Protein AF-A0A378QWN5-F1 (afdb_monomer_lite)

Organism: Faucicola osloensis (NCBI:txid34062)

Sequence (36 aa):
MIEQTLNLVTTKDHQQVAVWRIIDDEVFDKNLVVVN

Foldseek 3Di:
DKDKDWDWDQDPVRDTDIDIDIDDVVPVVPPPDDDD

Radius of gyration: 14.74 Å; chains: 1; bounding box: 27×21×33 Å

Secondary structure (DSSP, 8-state):
-EEEEEEEEE-TTS-EEEEEEEEETTTGGG------

pLDDT: mean 76.96, std 18.53, range [35.03, 96.5]

Structure (mmCIF, N/CA/C/O backbone):
data_AF-A0A378QWN5-F1
#
_entry.id   AF-A0A378QWN5-F1
#
loop_
_atom_site.group_PDB
_atom_site.id
_atom_site.type_symbol
_atom_site.label_atom_id
_atom_site.label_alt_id
_atom_site.label_comp_id
_atom_site.label_asym_id
_atom_site.label_entity_id
_atom_site.label_seq_id
_atom_site.pdbx_PDB_ins_code
_atom_site.Cartn_x
_atom_site.Cartn_y
_atom_site.Cartn_z
_atom_site.occupancy
_atom_site.B_iso_or_equiv
_atom_site.auth_seq_id
_atom_site.auth_comp_id
_atom_site.auth_asym_id
_atom_site.auth_atom_id
_atom_site.pdbx_PDB_model_num
ATOM 1 N N . MET A 1 1 ? 14.438 1.038 -12.471 1.00 77.94 1 MET A N 1
ATOM 2 C CA . MET A 1 1 ? 14.558 2.076 -11.417 1.00 77.94 1 MET A CA 1
ATOM 3 C C . MET A 1 1 ? 13.579 1.681 -10.321 1.00 77.94 1 MET A C 1
ATOM 5 O O . MET A 1 1 ? 12.572 1.073 -10.652 1.00 77.94 1 MET A O 1
ATOM 9 N N . ILE A 1 2 ? 13.884 1.910 -9.038 1.00 82.19 2 ILE A N 1
ATOM 10 C CA . ILE A 1 2 ? 12.977 1.511 -7.946 1.00 82.19 2 ILE A CA 1
ATOM 11 C C . ILE A 1 2 ? 12.324 2.762 -7.369 1.00 82.19 2 ILE A C 1
ATOM 13 O O . ILE A 1 2 ? 13.022 3.661 -6.897 1.00 82.19 2 ILE A O 1
ATOM 17 N N . GLU A 1 3 ? 10.994 2.786 -7.365 1.00 84.19 3 GLU A N 1
ATOM 18 C CA . GLU A 1 3 ? 10.199 3.812 -6.699 1.00 84.19 3 GLU A CA 1
ATOM 19 C C . GLU A 1 3 ? 9.580 3.253 -5.414 1.00 84.19 3 GLU A C 1
ATOM 21 O O . GLU A 1 3 ? 8.977 2.174 -5.387 1.00 84.19 3 GLU A O 1
ATOM 26 N N . GLN A 1 4 ? 9.733 3.999 -4.319 1.00 83.06 4 GLN A N 1
ATOM 27 C CA . GLN A 1 4 ? 9.215 3.626 -3.006 1.00 83.06 4 GLN A CA 1
ATOM 28 C C . GLN A 1 4 ? 8.327 4.738 -2.461 1.00 83.06 4 GLN A C 1
ATOM 30 O O . GLN A 1 4 ? 8.674 5.918 -2.510 1.00 83.06 4 GLN A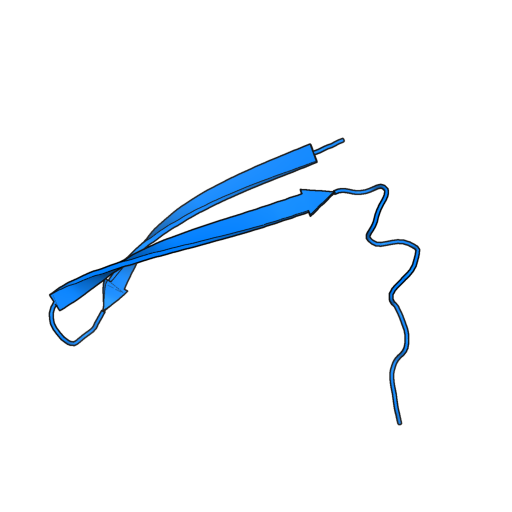 O 1
ATOM 35 N N . THR A 1 5 ? 7.171 4.368 -1.916 1.00 88.69 5 THR A N 1
ATOM 36 C CA . THR A 1 5 ? 6.265 5.309 -1.249 1.00 88.69 5 THR A CA 1
ATOM 37 C C . THR A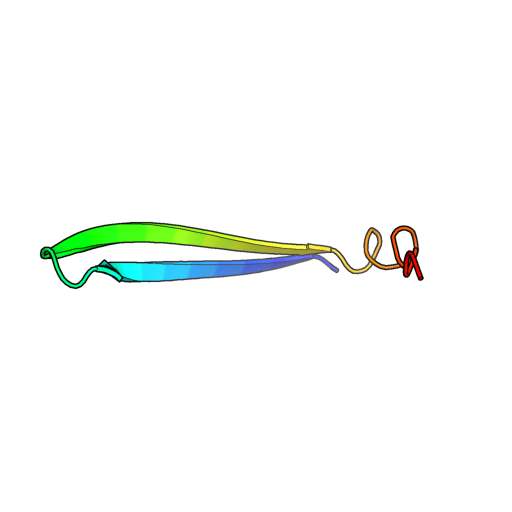 1 5 ? 5.730 4.694 0.038 1.00 88.69 5 THR A C 1
ATOM 39 O O . THR A 1 5 ? 5.151 3.605 0.022 1.00 88.69 5 THR A O 1
ATOM 42 N N . LEU A 1 6 ? 5.892 5.418 1.148 1.00 91.25 6 LEU A N 1
ATOM 43 C CA . LEU A 1 6 ? 5.290 5.102 2.440 1.00 91.25 6 LEU A CA 1
ATOM 44 C C . LEU A 1 6 ? 4.085 6.016 2.673 1.00 91.25 6 LEU A C 1
ATOM 46 O O . LEU A 1 6 ? 4.237 7.232 2.766 1.00 91.25 6 LEU A O 1
ATOM 50 N N . ASN A 1 7 ? 2.906 5.418 2.820 1.00 89.69 7 ASN A N 1
ATOM 51 C CA . ASN A 1 7 ? 1.691 6.120 3.213 1.00 89.69 7 ASN A CA 1
ATOM 52 C C . ASN A 1 7 ? 1.325 5.760 4.652 1.00 89.69 7 ASN A C 1
ATOM 54 O O . ASN A 1 7 ? 1.204 4.583 4.997 1.00 89.69 7 ASN A O 1
ATOM 58 N N . LEU A 1 8 ? 1.109 6.779 5.478 1.00 91.69 8 LEU A N 1
ATOM 59 C CA . LEU A 1 8 ? 0.549 6.628 6.816 1.00 91.69 8 LEU A CA 1
ATOM 60 C C . LEU A 1 8 ? -0.942 6.934 6.747 1.00 91.69 8 LEU A C 1
ATOM 62 O O . LEU A 1 8 ? -1.338 8.047 6.403 1.00 91.69 8 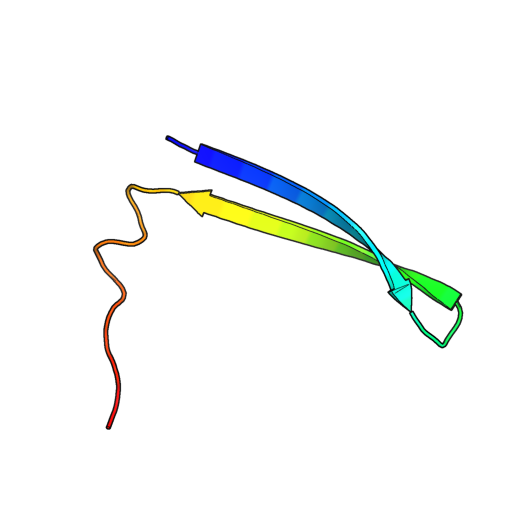LEU A O 1
ATOM 66 N N . VAL A 1 9 ? -1.764 5.933 7.042 1.00 92.50 9 VAL A N 1
ATOM 67 C CA . VAL A 1 9 ? -3.219 6.036 6.963 1.00 92.50 9 VAL A CA 1
ATOM 68 C C . VAL A 1 9 ? -3.803 5.855 8.353 1.00 92.50 9 VAL A C 1
ATOM 70 O O . VAL A 1 9 ? -3.574 4.840 9.011 1.00 92.50 9 VAL A O 1
ATOM 73 N N . THR A 1 10 ? -4.596 6.829 8.785 1.00 94.75 10 THR A N 1
ATOM 74 C CA . THR A 1 10 ? -5.450 6.676 9.962 1.00 94.75 10 THR A CA 1
ATOM 75 C C . THR A 1 10 ? -6.773 6.071 9.517 1.00 94.75 10 THR A C 1
ATOM 77 O O . THR A 1 10 ? -7.470 6.618 8.661 1.00 94.75 10 THR A O 1
ATOM 80 N N . THR A 1 11 ? -7.112 4.916 10.075 1.00 93.12 11 THR A N 1
ATOM 81 C CA . THR A 1 11 ? -8.386 4.240 9.813 1.00 93.12 11 THR A CA 1
ATOM 82 C C . THR A 1 11 ? -9.547 4.984 10.476 1.00 93.12 11 THR A C 1
ATOM 84 O O . THR A 1 11 ? -9.351 5.820 11.359 1.00 93.12 11 THR A O 1
ATOM 87 N N . LYS A 1 12 ? -10.782 4.644 10.086 1.00 92.62 12 LYS A N 1
ATOM 88 C CA . LYS A 1 12 ? -11.997 5.183 10.724 1.00 92.62 12 LYS A CA 1
ATOM 89 C C . LYS A 1 12 ? -12.061 4.881 12.227 1.00 92.62 12 LYS A C 1
ATOM 91 O O . LYS A 1 12 ? -12.618 5.676 12.974 1.00 92.62 12 LYS A O 1
ATOM 96 N N . ASP A 1 13 ? -11.425 3.792 12.657 1.00 96.50 13 ASP A N 1
ATOM 97 C CA . ASP A 1 13 ? -11.341 3.377 14.060 1.00 96.50 13 ASP A CA 1
ATOM 98 C C . ASP A 1 13 ? -10.127 3.990 14.786 1.00 96.50 13 ASP A C 1
ATOM 100 O O . ASP A 1 13 ? -9.729 3.525 15.851 1.00 96.50 13 ASP A O 1
ATOM 104 N N . HIS A 1 14 ? -9.520 5.038 14.215 1.00 93.69 14 HIS A N 1
ATOM 105 C CA . HIS A 1 14 ? -8.354 5.761 14.743 1.00 93.69 14 HIS A CA 1
ATOM 106 C C . HIS A 1 14 ? -7.078 4.920 14.903 1.00 93.69 14 HIS A C 1
ATOM 108 O O . HIS A 1 14 ? -6.116 5.357 15.533 1.00 93.69 14 HIS A O 1
ATOM 114 N N . GLN A 1 15 ? -7.024 3.733 14.298 1.00 95.88 15 GLN A N 1
ATOM 115 C CA . GLN A 1 15 ? -5.788 2.957 14.210 1.00 95.88 15 GLN A CA 1
ATOM 116 C C . GLN A 1 15 ? -4.867 3.558 13.149 1.00 95.88 15 GLN A C 1
ATOM 118 O O . GLN A 1 15 ? -5.342 3.966 12.0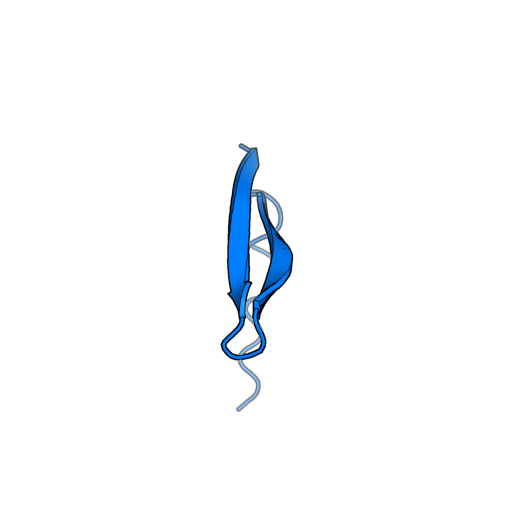86 1.00 95.88 15 GLN A O 1
ATOM 123 N N . GLN A 1 16 ? -3.560 3.563 13.410 1.00 93.44 16 GLN A N 1
ATOM 124 C CA . GLN A 1 16 ? -2.552 3.946 12.423 1.00 93.44 16 GLN A CA 1
ATOM 125 C C . GLN A 1 16 ? -2.054 2.717 11.666 1.00 93.44 16 GLN A C 1
ATOM 127 O O . GLN A 1 16 ? -1.649 1.727 12.275 1.00 93.44 16 GLN A O 1
ATOM 132 N N . VAL A 1 17 ? -2.060 2.798 10.338 1.00 92.06 17 VAL A N 1
ATOM 133 C CA . VAL A 1 17 ? -1.588 1.741 9.443 1.00 92.06 17 VAL A CA 1
ATOM 134 C C . VAL A 1 17 ? -0.526 2.314 8.511 1.00 92.06 17 VAL A C 1
ATOM 136 O O . VAL A 1 17 ? -0.731 3.352 7.881 1.00 92.06 17 VAL A O 1
ATOM 139 N N . ALA A 1 18 ? 0.607 1.622 8.412 1.00 92.38 18 ALA A N 1
ATOM 140 C CA . ALA A 1 18 ? 1.647 1.919 7.437 1.00 92.38 18 ALA A CA 1
ATOM 141 C C . ALA A 1 18 ? 1.431 1.066 6.181 1.00 92.38 18 ALA A C 1
ATOM 143 O O . ALA A 1 18 ? 1.416 -0.162 6.255 1.00 92.38 18 ALA A O 1
ATOM 144 N N . VAL A 1 19 ? 1.272 1.717 5.030 1.00 88.44 19 VAL A N 1
ATOM 145 C CA . VAL A 1 19 ? 1.130 1.058 3.728 1.00 88.44 19 VAL A CA 1
ATOM 146 C C . VAL A 1 19 ? 2.351 1.386 2.885 1.00 88.44 19 VAL A C 1
ATOM 148 O O . VAL A 1 19 ? 2.631 2.552 2.606 1.00 88.44 19 VAL A O 1
ATOM 151 N N . TRP A 1 20 ? 3.072 0.348 2.471 1.00 89.19 20 TRP A N 1
ATOM 152 C CA . TRP A 1 20 ? 4.297 0.472 1.693 1.00 89.19 20 TRP A CA 1
ATOM 153 C C . TRP A 1 20 ? 4.057 0.003 0.255 1.00 89.19 20 TRP A C 1
ATOM 155 O O . TRP A 1 20 ? 3.672 -1.145 0.032 1.00 89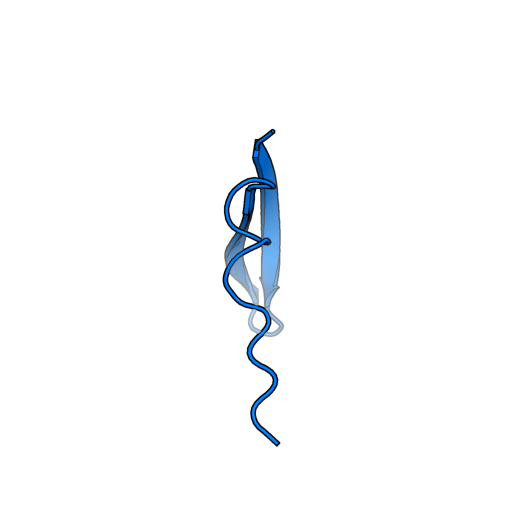.19 20 TRP A O 1
ATOM 165 N N . ARG A 1 21 ? 4.294 0.881 -0.727 1.00 84.31 21 ARG A N 1
ATOM 166 C CA . ARG A 1 21 ? 4.235 0.547 -2.157 1.00 84.31 21 ARG A CA 1
ATOM 167 C C . ARG A 1 21 ? 5.651 0.538 -2.727 1.00 84.31 21 ARG A C 1
ATOM 169 O O . ARG A 1 21 ? 6.354 1.540 -2.629 1.00 84.31 21 ARG A O 1
ATOM 176 N N . ILE A 1 22 ? 6.041 -0.590 -3.319 1.00 83.75 22 ILE A N 1
ATOM 177 C CA . ILE A 1 22 ? 7.272 -0.731 -4.109 1.00 83.75 22 ILE A CA 1
ATOM 178 C C . ILE A 1 22 ? 6.843 -0.897 -5.554 1.00 83.75 22 ILE A C 1
ATOM 180 O O . ILE A 1 22 ? 6.050 -1.789 -5.859 1.00 83.75 22 ILE A O 1
ATOM 184 N N . ILE A 1 23 ? 7.348 -0.031 -6.420 1.00 81.56 23 ILE A N 1
ATOM 185 C CA . ILE A 1 23 ? 7.270 -0.207 -7.863 1.00 81.56 23 ILE A CA 1
ATOM 186 C C . ILE A 1 23 ? 8.698 -0.456 -8.325 1.00 81.56 23 ILE A C 1
ATOM 188 O O . ILE A 1 23 ? 9.599 0.338 -8.058 1.00 81.56 23 ILE A O 1
ATOM 192 N N . ASP A 1 24 ? 8.890 -1.602 -8.959 1.00 82.12 24 ASP A N 1
ATOM 193 C CA . ASP A 1 24 ? 10.140 -1.960 -9.604 1.00 82.12 24 ASP A CA 1
ATOM 194 C C . ASP A 1 24 ? 9.844 -2.174 -11.085 1.00 82.12 24 ASP A C 1
ATOM 196 O O . ASP A 1 24 ? 9.116 -3.106 -11.456 1.00 82.12 24 ASP A O 1
ATOM 200 N N . ASP A 1 25 ? 10.368 -1.274 -11.915 1.00 72.81 25 ASP A N 1
ATOM 201 C CA . ASP A 1 25 ? 10.140 -1.273 -13.362 1.00 72.81 25 ASP A CA 1
ATOM 202 C C . ASP A 1 25 ? 10.621 -2.572 -14.027 1.00 72.81 25 ASP A C 1
ATOM 204 O O . ASP A 1 25 ? 10.116 -2.947 -15.081 1.00 72.8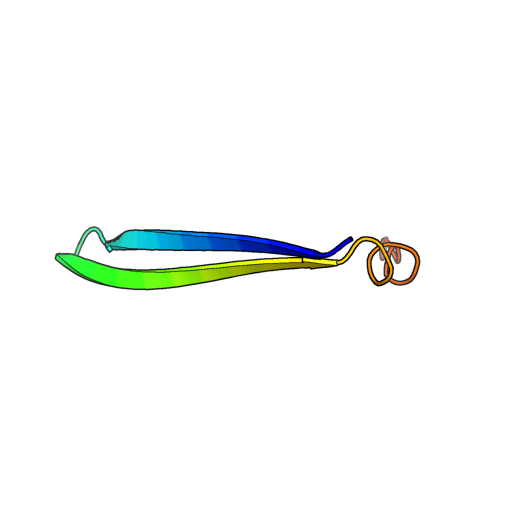1 25 ASP A O 1
ATOM 208 N N . GLU A 1 26 ? 11.556 -3.303 -13.410 1.00 68.38 26 GLU A N 1
ATOM 209 C CA . GLU A 1 26 ? 12.081 -4.564 -13.953 1.00 68.38 26 GLU A CA 1
ATOM 210 C C . GLU A 1 26 ? 11.167 -5.774 -13.671 1.00 68.38 26 GLU A C 1
ATOM 212 O O . GLU A 1 26 ? 11.295 -6.825 -14.306 1.00 68.38 26 GLU A O 1
ATOM 217 N N . VAL A 1 27 ? 10.219 -5.645 -12.734 1.00 62.22 27 VAL A N 1
ATOM 218 C CA . VAL A 1 27 ? 9.313 -6.728 -12.305 1.00 62.22 27 VAL A CA 1
ATOM 219 C C . VAL A 1 27 ? 7.939 -6.634 -12.984 1.00 62.22 27 VAL A C 1
ATOM 221 O O . VAL A 1 27 ? 7.266 -7.655 -13.160 1.00 62.22 27 VAL A O 1
ATOM 224 N N . PHE A 1 28 ? 7.522 -5.437 -13.414 1.00 55.50 28 PHE A N 1
ATOM 225 C CA . PHE A 1 28 ? 6.204 -5.210 -14.029 1.00 55.50 28 PHE A CA 1
ATOM 226 C C . PHE A 1 28 ? 6.026 -5.878 -15.404 1.00 55.50 28 PHE A C 1
ATOM 228 O O . PHE A 1 28 ? 4.899 -6.213 -15.769 1.00 55.50 28 PHE A O 1
ATOM 235 N N . ASP A 1 29 ? 7.115 -6.174 -16.117 1.00 55.41 29 ASP A N 1
ATOM 236 C CA . ASP A 1 29 ? 7.082 -6.815 -17.442 1.00 55.41 29 ASP A CA 1
ATOM 237 C C . ASP A 1 29 ? 6.686 -8.308 -17.424 1.00 55.41 29 ASP A C 1
ATOM 239 O O . ASP A 1 29 ? 6.520 -8.918 -18.481 1.00 55.41 29 ASP A O 1
ATOM 243 N N . LYS A 1 30 ? 6.520 -8.937 -16.248 1.00 53.81 30 LYS A N 1
ATOM 244 C CA . LYS A 1 30 ? 6.304 -10.398 -16.146 1.00 53.81 30 LYS A CA 1
ATOM 245 C C . LYS A 1 30 ? 4.937 -10.860 -15.645 1.00 53.81 30 LYS A C 1
ATOM 247 O O . LYS A 1 30 ? 4.675 -12.055 -15.717 1.00 53.81 30 LYS A O 1
ATOM 252 N N . ASN A 1 31 ? 4.053 -9.970 -15.191 1.00 51.75 31 ASN A N 1
ATOM 253 C CA . ASN A 1 31 ? 2.797 -10.375 -14.534 1.00 51.75 31 ASN A CA 1
ATOM 254 C C . ASN A 1 31 ? 1.523 -9.757 -15.136 1.00 51.75 31 ASN A C 1
ATOM 256 O O . ASN A 1 31 ? 0.552 -9.509 -14.424 1.00 51.75 31 ASN A O 1
ATOM 260 N N . LEU A 1 32 ? 1.480 -9.571 -16.457 1.00 50.66 32 LEU A N 1
ATOM 261 C CA . LEU A 1 32 ? 0.237 -9.285 -17.183 1.00 50.66 32 LEU A CA 1
ATOM 262 C C . LEU A 1 32 ? -0.404 -10.600 -17.662 1.00 50.66 32 LEU A C 1
ATOM 264 O O . LEU A 1 32 ? -0.456 -10.899 -18.850 1.00 50.66 32 LEU A O 1
ATOM 268 N N . VAL A 1 33 ? -0.884 -11.413 -16.715 1.00 46.31 33 VAL A N 1
ATOM 269 C CA . VAL A 1 33 ? -1.840 -12.491 -17.008 1.00 46.31 33 VAL A CA 1
ATOM 270 C C . VAL A 1 33 ? -3.215 -12.006 -16.568 1.00 46.31 33 VAL A C 1
ATOM 272 O O . VAL A 1 33 ? -3.587 -12.095 -15.401 1.00 46.31 33 VAL A O 1
ATOM 275 N N . VAL A 1 34 ? -3.964 -11.454 -17.523 1.00 43.47 34 VAL A N 1
ATOM 276 C CA . VAL A 1 34 ? -5.412 -11.276 -17.396 1.00 43.47 34 VAL A CA 1
ATOM 277 C C . VAL A 1 34 ? -6.027 -12.666 -17.510 1.00 43.47 34 VAL A C 1
ATOM 279 O O . VAL A 1 34 ? -5.989 -13.274 -18.578 1.00 43.47 34 VAL A O 1
ATOM 282 N N . VAL A 1 35 ? -6.548 -13.190 -16.403 1.00 40.22 35 VAL A N 1
ATOM 283 C CA . VAL A 1 35 ? -7.401 -14.380 -16.433 1.00 40.22 35 VAL A CA 1
ATOM 284 C C . VAL A 1 35 ? -8.806 -13.901 -16.795 1.00 40.22 35 VAL A C 1
ATOM 286 O O . VAL A 1 35 ? -9.374 -13.076 -16.078 1.00 40.22 35 VAL A O 1
ATOM 289 N N . ASN A 1 36 ? -9.300 -14.367 -17.940 1.00 35.03 36 ASN A N 1
ATOM 290 C CA . ASN A 1 36 ? -10.665 -14.182 -18.435 1.00 35.03 36 ASN A CA 1
ATOM 291 C C . ASN A 1 36 ? -11.474 -15.449 -18.135 1.00 35.03 36 ASN A C 1
ATOM 293 O O . ASN A 1 36 ? -10.857 -16.539 -18.207 1.00 35.03 36 ASN A O 1
#